Protein AF-A0A328KW56-F1 (afdb_monomer_lite)

pLDDT: mean 91.01, std 10.4, range [52.91, 98.19]

Radius of gyration: 26.13 Å; chains: 1; bounding box: 64×31×63 Å

Foldseek 3Di:
DVPDDPVVVLQVQQVVVVCDDPPGGHDSVVSVVVVVVCVVVCVVHDDDPDDVVVVVVVVVVVVVVVVVVVVVVVVVVPDDDPPDD

Structure (mmCIF, N/CA/C/O backbone):
data_AF-A0A328KW56-F1
#
_entry.id   AF-A0A328KW56-F1
#
loop_
_atom_site.group_PDB
_atom_site.id
_atom_site.type_symbol
_atom_site.label_atom_id
_atom_site.label_alt_id
_atom_site.label_comp_id
_atom_site.label_asy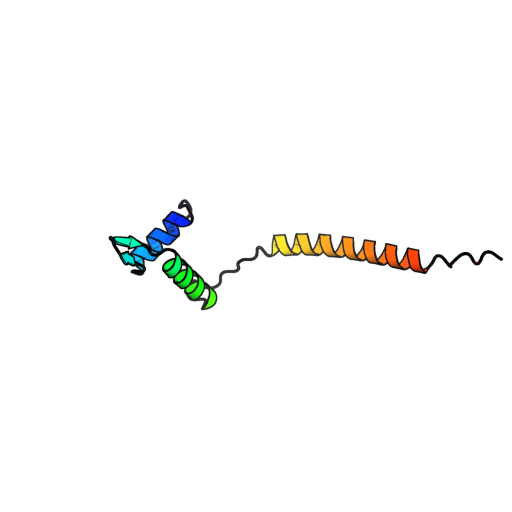m_id
_atom_site.label_entity_id
_atom_site.label_seq_id
_atom_site.pdbx_PDB_ins_code
_atom_site.Cartn_x
_atom_site.Cartn_y
_atom_site.Cartn_z
_atom_site.occupancy
_atom_site.B_iso_or_equiv
_atom_site.auth_seq_id
_atom_site.auth_comp_id
_atom_site.auth_asym_id
_atom_site.auth_atom_id
_atom_site.pdbx_PDB_model_num
ATOM 1 N N . VAL A 1 1 ? -19.025 -1.451 0.129 1.00 67.81 1 VAL A N 1
ATOM 2 C CA . VAL A 1 1 ? -17.551 -1.407 0.288 1.00 67.81 1 VAL A CA 1
ATOM 3 C C . VAL A 1 1 ? -16.882 -0.808 -0.941 1.00 67.81 1 VAL A C 1
ATOM 5 O O . VAL A 1 1 ? -16.253 0.216 -0.784 1.00 67.81 1 VAL A O 1
ATOM 8 N N . ALA A 1 2 ? -17.076 -1.344 -2.155 1.00 75.50 2 ALA A N 1
ATOM 9 C CA . ALA A 1 2 ? -16.398 -0.852 -3.370 1.00 75.50 2 ALA A CA 1
ATOM 10 C C . ALA A 1 2 ? -16.715 0.600 -3.807 1.00 75.50 2 ALA A C 1
ATOM 12 O O . ALA A 1 2 ? -16.057 1.109 -4.702 1.00 75.50 2 ALA A O 1
ATOM 13 N N . GLN A 1 3 ? -17.715 1.256 -3.207 1.00 90.75 3 GLN A N 1
ATOM 14 C CA . GLN A 1 3 ? -18.044 2.668 -3.461 1.00 90.75 3 GLN A CA 1
ATOM 15 C C . GLN A 1 3 ? -17.626 3.610 -2.321 1.00 90.75 3 GLN A C 1
ATOM 17 O O . GLN A 1 3 ? -17.928 4.794 -2.380 1.00 90.75 3 GLN A O 1
ATOM 22 N N . MET A 1 4 ? -16.998 3.092 -1.261 1.00 89.94 4 MET A N 1
ATOM 23 C CA . MET A 1 4 ? -16.532 3.927 -0.150 1.00 89.94 4 MET A CA 1
ATOM 24 C C . MET A 1 4 ? -15.262 4.667 -0.556 1.00 89.94 4 MET A C 1
ATOM 26 O O . MET A 1 4 ? -14.430 4.104 -1.268 1.00 89.94 4 MET A O 1
ATOM 30 N N . HIS A 1 5 ? -15.091 5.885 -0.050 1.00 94.00 5 HIS A N 1
ATOM 31 C CA . HIS A 1 5 ? -13.800 6.562 -0.114 1.00 94.00 5 HIS A CA 1
ATOM 32 C C . HIS A 1 5 ? -12.782 5.877 0.817 1.00 94.00 5 HIS A C 1
ATOM 34 O O . HIS A 1 5 ? -13.157 5.262 1.820 1.00 94.00 5 HIS A O 1
ATOM 40 N N . ASP A 1 6 ? -11.489 5.997 0.509 1.00 92.81 6 ASP A N 1
ATOM 41 C CA . ASP A 1 6 ? -10.407 5.307 1.231 1.00 92.81 6 ASP A CA 1
ATOM 42 C C . ASP A 1 6 ? -10.411 5.606 2.741 1.00 92.81 6 ASP A C 1
ATOM 44 O O . ASP A 1 6 ? -10.226 4.710 3.569 1.00 92.81 6 ASP A O 1
ATOM 48 N N . GLU A 1 7 ? -10.688 6.858 3.112 1.00 93.00 7 GLU A N 1
ATOM 49 C CA . GLU A 1 7 ? -10.781 7.296 4.508 1.00 93.00 7 GLU A CA 1
ATOM 50 C C . GLU A 1 7 ? -11.956 6.637 5.240 1.00 93.00 7 GLU A C 1
ATOM 52 O O . GLU A 1 7 ? -11.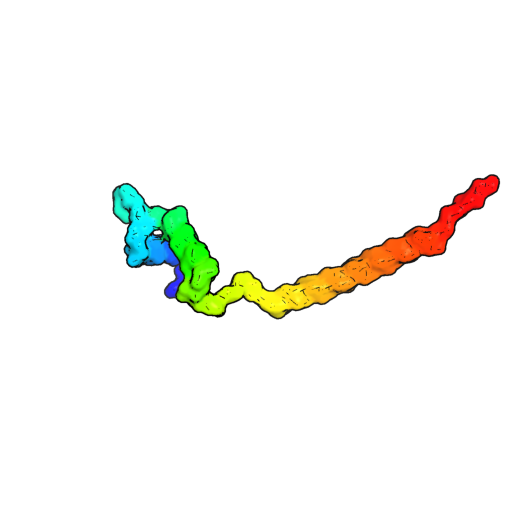792 6.131 6.350 1.00 93.00 7 GLU A O 1
ATOM 57 N N . GLU A 1 8 ? -13.128 6.562 4.603 1.00 95.12 8 GLU A N 1
ATOM 58 C CA . GLU A 1 8 ? -14.319 5.920 5.172 1.00 95.12 8 GLU A CA 1
ATOM 59 C C . GLU A 1 8 ? -14.097 4.420 5.377 1.00 95.12 8 GLU A C 1
ATOM 61 O O . GLU A 1 8 ? -14.547 3.832 6.368 1.00 95.12 8 GLU A O 1
ATOM 66 N N . LEU A 1 9 ? -13.387 3.787 4.440 1.00 95.69 9 LEU A N 1
ATOM 67 C CA . LEU A 1 9 ? -13.025 2.382 4.541 1.00 95.69 9 LEU A CA 1
ATOM 68 C C . LEU A 1 9 ? -12.071 2.151 5.716 1.00 95.69 9 LEU A C 1
ATOM 70 O O . LEU A 1 9 ? -12.307 1.249 6.526 1.00 95.69 9 LEU A O 1
ATOM 74 N N . LEU A 1 10 ? -11.031 2.979 5.848 1.00 95.62 10 LEU A N 1
ATOM 75 C CA . LEU A 1 10 ? -10.115 2.917 6.984 1.00 95.62 10 LEU A CA 1
ATOM 76 C C . LEU A 1 10 ? -10.843 3.177 8.304 1.00 95.62 10 LEU A C 1
ATOM 78 O O . LEU A 1 10 ? -10.639 2.437 9.263 1.00 95.62 10 LEU A O 1
ATOM 82 N N . GLU A 1 11 ? -11.764 4.134 8.375 1.00 96.19 11 GLU A N 1
ATOM 83 C CA . GLU A 1 11 ? -12.568 4.331 9.580 1.00 96.19 11 GLU A CA 1
ATOM 84 C C . GLU A 1 11 ? -13.403 3.100 9.946 1.00 96.19 11 GLU A C 1
ATOM 86 O O . GLU A 1 11 ? -13.450 2.703 11.115 1.00 96.19 11 GLU A O 1
ATOM 91 N N . ALA A 1 12 ? -14.069 2.486 8.966 1.00 96.38 12 ALA A N 1
ATOM 92 C CA . ALA A 1 12 ? -14.892 1.303 9.190 1.00 96.38 12 ALA A CA 1
ATOM 93 C C . ALA A 1 12 ? -14.052 0.114 9.684 1.00 96.38 12 ALA A C 1
ATOM 95 O O . ALA A 1 12 ? -14.449 -0.583 10.626 1.00 96.38 12 ALA A O 1
ATOM 96 N N . ILE A 1 13 ? -12.867 -0.093 9.100 1.00 96.50 13 ILE A N 1
ATOM 97 C CA . ILE A 1 13 ? -11.915 -1.119 9.544 1.00 96.50 13 ILE A CA 1
ATOM 98 C C . ILE A 1 13 ? -11.447 -0.820 10.969 1.00 96.50 13 ILE A C 1
ATOM 100 O O . ILE A 1 13 ? -11.466 -1.716 11.816 1.00 96.50 13 ILE A O 1
ATOM 104 N N . GLY A 1 14 ? -11.079 0.428 11.258 1.00 97.25 14 GLY A N 1
ATOM 105 C CA . GLY A 1 14 ? -10.579 0.844 12.564 1.00 97.25 14 GLY A CA 1
ATOM 106 C C . GLY A 1 14 ? -11.615 0.665 13.673 1.00 97.25 14 GLY A C 1
ATOM 107 O O . GLY A 1 14 ? -11.295 0.087 14.714 1.00 97.25 14 GLY A O 1
ATOM 108 N N . LYS A 1 15 ? -12.879 1.040 13.418 1.00 96.50 15 LYS A N 1
ATOM 109 C CA . LYS A 1 15 ? -14.017 0.782 14.323 1.00 96.50 15 LYS A CA 1
ATOM 110 C C . LYS A 1 15 ? -14.185 -0.716 14.582 1.00 96.50 15 LYS A C 1
ATOM 112 O O . LYS A 1 15 ? -14.301 -1.132 15.731 1.00 96.50 15 LYS A O 1
ATOM 117 N N . LYS A 1 16 ? -14.138 -1.542 13.530 1.00 96.38 16 LYS A N 1
ATOM 118 C CA . LYS A 1 16 ? -14.311 -3.000 13.639 1.00 96.38 16 LYS A CA 1
ATOM 119 C C . LYS A 1 16 ? -13.153 -3.694 14.365 1.00 96.38 16 LYS A C 1
ATOM 121 O O . LYS A 1 16 ? -13.373 -4.684 15.054 1.00 96.38 16 LYS A O 1
ATOM 126 N N . ARG A 1 17 ? -11.922 -3.205 14.198 1.00 96.19 17 ARG A N 1
ATOM 127 C CA . ARG A 1 17 ? -10.697 -3.785 14.779 1.00 96.19 17 ARG A CA 1
ATOM 128 C C . ARG A 1 17 ? -10.288 -3.139 16.110 1.00 96.19 17 ARG A C 1
ATOM 130 O O . ARG A 1 17 ? -9.257 -3.508 16.663 1.00 96.19 17 ARG A O 1
ATOM 137 N N . GLY A 1 18 ? -11.069 -2.187 16.626 1.00 95.12 18 GLY A N 1
ATOM 138 C CA . GLY A 1 18 ? -10.788 -1.511 17.896 1.00 95.12 18 GLY A CA 1
ATOM 139 C C . GLY A 1 18 ? 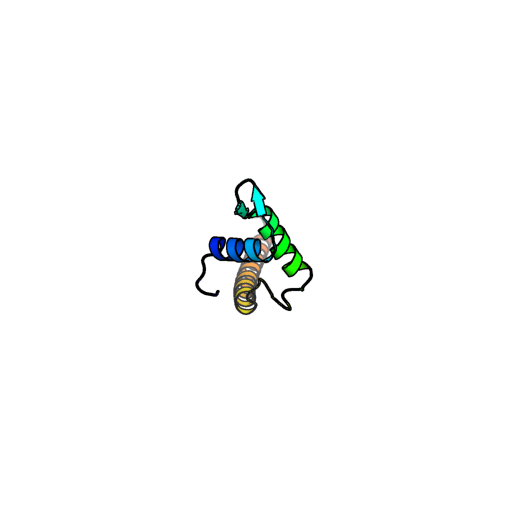-9.564 -0.589 17.857 1.00 95.12 18 GLY A C 1
ATOM 140 O O . GLY A 1 18 ? -8.962 -0.309 18.894 1.00 95.12 18 GLY A O 1
ATOM 141 N N . ALA A 1 19 ? -9.171 -0.101 16.678 1.00 96.88 19 ALA A N 1
ATOM 142 C CA . ALA A 1 19 ? -8.098 0.878 16.522 1.00 96.88 19 ALA A CA 1
ATOM 143 C C . ALA A 1 19 ? -8.609 2.286 16.867 1.00 96.88 19 ALA A C 1
ATOM 145 O O . ALA A 1 19 ? -8.699 3.163 16.014 1.00 96.88 19 ALA A O 1
ATOM 146 N N . MET A 1 20 ? -8.978 2.489 18.131 1.00 96.56 20 MET A N 1
ATOM 147 C CA . MET A 1 20 ? -9.536 3.741 18.642 1.00 96.56 20 MET A CA 1
ATOM 148 C C . MET A 1 20 ? -8.464 4.587 19.339 1.00 96.56 20 MET A C 1
ATOM 150 O O . MET A 1 20 ? -7.462 4.070 19.833 1.00 96.56 20 MET A O 1
ATOM 154 N N . GLN A 1 21 ? -8.693 5.894 19.394 1.00 94.75 21 GLN A N 1
ATOM 155 C CA . GLN A 1 21 ? -7.948 6.860 20.200 1.00 94.75 21 GLN A CA 1
ATOM 156 C C . GLN A 1 21 ? -8.898 7.616 21.142 1.00 94.75 21 GLN A C 1
ATOM 158 O O . GLN A 1 21 ? -10.111 7.385 21.152 1.00 94.75 21 GLN A O 1
ATOM 163 N N . GLY A 1 22 ? -8.341 8.514 21.960 1.00 94.38 22 GLY A N 1
ATOM 164 C CA . GLY A 1 22 ? -9.111 9.322 22.905 1.00 94.38 22 GLY A CA 1
ATOM 165 C C . GLY A 1 22 ? -10.266 10.082 22.241 1.00 94.38 22 GLY A C 1
ATOM 166 O O . GLY A 1 22 ? -10.189 10.485 21.080 1.00 94.38 22 GLY A O 1
ATOM 167 N N . GLY A 1 23 ? -11.359 10.264 22.986 1.00 93.25 23 GLY A N 1
ATOM 168 C CA . GLY A 1 23 ? -12.543 10.980 22.500 1.00 93.25 23 GLY A CA 1
ATOM 169 C C . GLY A 1 23 ? -13.404 10.200 21.500 1.00 93.25 23 GLY A C 1
ATOM 170 O O . GLY A 1 23 ? -14.148 10.815 20.744 1.00 93.25 23 GLY A O 1
ATOM 171 N N . GLY A 1 24 ? -13.298 8.865 21.461 1.00 92.38 24 GLY A N 1
ATOM 172 C CA . GLY A 1 24 ? -14.155 8.013 20.624 1.00 92.38 24 GLY A CA 1
ATOM 173 C C . GLY A 1 24 ? -13.836 8.065 19.128 1.00 92.38 24 GLY A C 1
ATOM 174 O O . GLY A 1 24 ? -14.642 7.628 18.310 1.00 92.38 24 GLY A O 1
ATOM 175 N N . ARG A 1 25 ? -12.665 8.592 18.757 1.00 95.44 25 ARG A N 1
ATOM 176 C CA . ARG A 1 25 ? -12.221 8.704 17.362 1.00 95.44 25 ARG A CA 1
ATOM 177 C C . ARG A 1 25 ? -11.428 7.473 16.941 1.00 95.44 25 ARG A C 1
ATOM 179 O O . ARG A 1 25 ? -10.781 6.831 17.767 1.00 95.44 25 ARG A O 1
ATOM 186 N N . VAL A 1 26 ? -11.432 7.169 15.648 1.00 97.50 26 VAL A N 1
ATOM 187 C CA . VAL A 1 26 ? -10.566 6.129 15.076 1.00 97.50 26 VAL A CA 1
ATOM 188 C C . VAL A 1 26 ? -9.132 6.650 14.999 1.00 97.50 26 VAL A C 1
ATOM 190 O O . VAL A 1 26 ? -8.895 7.815 14.680 1.00 97.50 26 VAL A O 1
ATOM 193 N N . ASN A 1 27 ? -8.166 5.792 15.308 1.00 97.81 27 ASN A N 1
ATOM 194 C CA . ASN A 1 27 ? -6.756 6.024 15.037 1.00 97.81 27 ASN A CA 1
ATOM 195 C C . ASN A 1 27 ? -6.432 5.503 13.627 1.00 97.81 27 ASN A C 1
ATOM 197 O O . ASN A 1 27 ? -6.251 4.298 13.423 1.00 97.81 27 ASN A O 1
ATOM 201 N N . LEU A 1 28 ? -6.379 6.412 12.651 1.00 96.38 28 LEU A N 1
ATOM 202 C CA . LEU A 1 28 ? -6.128 6.065 11.249 1.00 96.38 28 LEU A CA 1
ATOM 203 C C . LEU A 1 28 ? -4.729 5.482 11.031 1.00 96.38 28 LEU A C 1
ATOM 205 O O . LEU A 1 28 ? -4.602 4.503 10.304 1.00 96.38 28 LEU A O 1
ATOM 209 N N . GLN A 1 29 ? -3.709 5.999 11.722 1.00 96.69 29 GLN A N 1
ATOM 210 C CA . GLN A 1 29 ? -2.338 5.489 11.630 1.00 96.69 29 GLN A CA 1
ATOM 211 C C . GLN A 1 29 ? -2.263 4.016 12.053 1.00 96.69 29 GLN A C 1
ATOM 213 O O . GLN A 1 29 ? -1.815 3.162 11.290 1.00 96.69 29 GLN A O 1
ATOM 218 N N . LYS A 1 30 ? -2.798 3.695 13.237 1.00 97.62 30 LYS A N 1
ATOM 219 C CA . LYS A 1 30 ? -2.862 2.314 13.735 1.00 97.62 30 LYS A CA 1
ATOM 220 C C . LYS A 1 30 ? -3.685 1.418 12.808 1.00 97.62 30 LYS A C 1
ATOM 222 O O . LYS A 1 30 ? -3.362 0.249 12.622 1.00 97.62 30 LYS A O 1
ATOM 227 N N . THR A 1 31 ? -4.755 1.951 12.224 1.00 98.19 31 THR A N 1
ATOM 228 C CA . THR A 1 31 ? -5.577 1.190 11.279 1.00 98.19 31 THR A CA 1
ATOM 229 C C . THR A 1 31 ? -4.820 0.889 9.986 1.00 98.19 31 THR A C 1
ATOM 231 O O . THR A 1 31 ? -4.856 -0.248 9.521 1.00 98.19 31 THR A O 1
ATOM 234 N N . ALA A 1 32 ? -4.087 1.861 9.438 1.00 97.69 32 ALA A N 1
ATOM 235 C CA . ALA A 1 32 ? -3.244 1.672 8.262 1.00 97.69 32 ALA A CA 1
ATOM 236 C C . ALA A 1 32 ? -2.150 0.625 8.517 1.00 97.69 32 ALA A C 1
ATOM 238 O O . ALA A 1 32 ? -1.930 -0.254 7.687 1.00 97.69 32 ALA A O 1
ATOM 239 N N . GLU A 1 33 ? -1.517 0.654 9.692 1.00 98.12 33 GLU A N 1
ATOM 240 C CA . GLU A 1 33 ? -0.539 -0.360 10.103 1.00 98.12 33 GLU A CA 1
ATOM 241 C C . GLU A 1 33 ? -1.147 -1.768 10.155 1.00 98.12 33 GLU A C 1
ATOM 243 O O . GLU A 1 33 ? -0.535 -2.712 9.650 1.00 98.12 33 GLU A O 1
ATOM 248 N N . ILE A 1 34 ? -2.363 -1.915 10.699 1.00 97.69 34 ILE A N 1
ATOM 249 C CA . ILE A 1 34 ? -3.097 -3.193 10.709 1.00 97.69 34 ILE A CA 1
ATOM 250 C C . ILE A 1 34 ? -3.356 -3.671 9.277 1.00 97.69 34 ILE A C 1
ATOM 252 O O . ILE A 1 34 ? -3.041 -4.813 8.953 1.00 97.69 34 ILE A O 1
ATOM 256 N N . VAL A 1 35 ? -3.883 -2.807 8.405 1.00 96.94 35 VAL A N 1
ATOM 257 C CA . VAL A 1 35 ? -4.186 -3.167 7.009 1.00 96.94 35 VAL A CA 1
ATOM 258 C C . VAL A 1 35 ? -2.923 -3.595 6.262 1.00 96.94 35 VAL A C 1
ATOM 260 O O . VAL A 1 35 ? -2.919 -4.630 5.597 1.00 96.94 35 VAL A O 1
ATOM 263 N N . LEU A 1 36 ? -1.828 -2.844 6.405 1.00 96.94 36 LEU A N 1
ATOM 264 C CA . LEU A 1 36 ? -0.548 -3.180 5.782 1.00 96.94 36 LEU A CA 1
ATOM 265 C C . LEU A 1 36 ? 0.040 -4.483 6.331 1.00 96.94 36 LEU A C 1
ATOM 267 O O . LEU A 1 36 ? 0.646 -5.244 5.578 1.00 96.94 36 LEU A O 1
ATOM 271 N N . THR A 1 37 ? -0.132 -4.748 7.625 1.00 97.56 37 THR A N 1
ATOM 272 C CA . THR A 1 37 ? 0.313 -5.998 8.251 1.00 97.56 37 THR A CA 1
ATOM 273 C C . THR A 1 37 ? -0.476 -7.184 7.709 1.00 97.56 37 THR A C 1
ATOM 275 O O . THR A 1 37 ? 0.130 -8.166 7.281 1.00 97.56 37 THR A O 1
ATOM 278 N N . ASP A 1 38 ? -1.804 -7.078 7.642 1.00 96.94 38 ASP A N 1
ATOM 279 C CA . ASP A 1 38 ? -2.681 -8.123 7.102 1.00 96.94 38 ASP A CA 1
ATOM 280 C C . ASP A 1 38 ? -2.392 -8.381 5.609 1.00 96.94 38 ASP A C 1
ATOM 282 O O . ASP A 1 38 ? -2.387 -9.529 5.162 1.00 96.94 38 ASP A O 1
ATOM 286 N N . PHE A 1 39 ? -2.086 -7.333 4.835 1.00 96.94 39 PHE A N 1
ATOM 287 C CA . PHE A 1 39 ? -1.668 -7.468 3.437 1.00 96.94 39 PHE A CA 1
ATOM 288 C C . PHE A 1 39 ? -0.326 -8.208 3.311 1.00 96.94 39 PHE A C 1
ATOM 290 O O . PHE A 1 39 ? -0.239 -9.219 2.617 1.00 96.94 39 PHE A O 1
ATOM 297 N N . ARG A 1 40 ? 0.719 -7.752 4.018 1.00 95.94 40 ARG A N 1
ATOM 298 C CA . ARG A 1 40 ? 2.076 -8.331 3.927 1.00 95.94 40 ARG A CA 1
ATOM 299 C C . ARG A 1 40 ? 2.166 -9.758 4.458 1.00 95.94 40 ARG A C 1
ATOM 301 O O . ARG A 1 40 ? 2.997 -10.529 3.992 1.00 95.94 40 ARG A O 1
ATOM 308 N N . SER A 1 41 ? 1.326 -10.102 5.427 1.00 97.12 41 SER A N 1
ATOM 309 C CA . SER A 1 41 ? 1.226 -11.458 5.978 1.00 97.12 41 SER A CA 1
ATOM 310 C C . SER A 1 41 ? 0.336 -12.389 5.146 1.00 97.12 41 SER A C 1
ATOM 312 O O . SER A 1 41 ? 0.151 -13.544 5.524 1.00 97.12 41 SER A O 1
ATOM 314 N N . ALA A 1 42 ? -0.209 -11.909 4.021 1.00 95.88 42 ALA A N 1
ATOM 315 C CA . ALA A 1 42 ? -1.139 -12.632 3.155 1.00 95.88 42 ALA A CA 1
ATOM 316 C C . ALA A 1 42 ? -2.449 -13.073 3.843 1.00 95.88 42 ALA A C 1
ATOM 318 O O . ALA A 1 42 ? -3.165 -13.928 3.318 1.00 95.88 42 ALA A O 1
ATOM 319 N N . ILE A 1 43 ? -2.816 -12.459 4.977 1.00 96.94 43 ILE A N 1
ATOM 320 C CA . ILE A 1 43 ? -4.090 -12.707 5.676 1.00 96.94 43 ILE A CA 1
ATOM 321 C C . ILE A 1 43 ? -5.279 -12.301 4.799 1.00 96.94 43 ILE A C 1
ATOM 323 O O . ILE A 1 43 ? -6.315 -12.962 4.812 1.00 96.94 43 ILE A O 1
ATOM 327 N N . LEU A 1 44 ? -5.124 -11.242 3.999 1.00 95.31 44 LEU A N 1
ATOM 328 C CA . LEU A 1 44 ? -6.148 -10.794 3.046 1.00 95.31 44 LEU A CA 1
ATOM 329 C C . LEU A 1 44 ? -6.299 -11.728 1.828 1.00 95.31 44 LEU A C 1
ATOM 331 O O . LEU A 1 44 ? -7.217 -11.547 1.031 1.00 95.31 44 LEU A O 1
ATOM 335 N N . GLY A 1 45 ? -5.424 -12.728 1.685 1.00 95.69 45 GLY A N 1
ATOM 336 C CA . GLY A 1 45 ? -5.376 -13.647 0.554 1.00 95.69 45 GLY A CA 1
ATOM 337 C C . GLY A 1 45 ? -4.339 -13.260 -0.504 1.00 95.69 45 GLY A C 1
ATOM 338 O O . GLY A 1 45 ? -3.456 -12.432 -0.283 1.00 95.69 45 GLY A O 1
ATOM 339 N N . ARG A 1 46 ? -4.428 -13.902 -1.676 1.00 93.69 46 ARG A N 1
ATOM 340 C CA . ARG A 1 46 ? -3.510 -13.682 -2.805 1.00 93.69 46 ARG A CA 1
ATOM 341 C C . ARG A 1 46 ? -3.919 -12.430 -3.578 1.00 93.69 46 ARG A C 1
ATOM 343 O O . ARG A 1 46 ? -4.722 -12.510 -4.502 1.00 93.69 46 ARG A O 1
ATOM 350 N N . ILE A 1 47 ? -3.368 -11.291 -3.178 1.00 92.00 47 ILE A N 1
ATOM 351 C CA . ILE A 1 47 ? -3.578 -9.990 -3.818 1.00 92.00 47 ILE A CA 1
ATOM 352 C C . ILE A 1 47 ? -2.245 -9.531 -4.418 1.00 92.00 47 ILE A C 1
ATOM 354 O O . ILE A 1 47 ? -1.209 -9.623 -3.762 1.00 92.00 47 ILE A O 1
ATOM 358 N N . THR A 1 48 ? -2.272 -9.036 -5.655 1.00 89.81 48 THR A N 1
ATOM 359 C CA . THR A 1 48 ? -1.147 -8.328 -6.284 1.00 89.81 48 THR A CA 1
ATOM 360 C C . THR A 1 48 ? -1.475 -6.839 -6.355 1.00 89.81 48 THR A C 1
ATOM 362 O O . THR A 1 48 ? -2.629 -6.484 -6.585 1.00 89.81 48 THR A O 1
ATOM 365 N N . LEU A 1 49 ? -0.477 -5.980 -6.126 1.00 92.25 49 LEU A N 1
ATOM 366 C CA . LEU A 1 49 ? -0.608 -4.525 -6.306 1.00 92.25 49 LEU A CA 1
ATOM 367 C C . LEU A 1 49 ? -0.295 -4.085 -7.742 1.00 92.25 49 LEU A C 1
ATOM 369 O O . LEU A 1 49 ? -0.482 -2.923 -8.077 1.00 92.25 49 LEU A O 1
ATOM 373 N N . GLU A 1 50 ? 0.165 -5.017 -8.574 1.00 90.38 50 GLU A N 1
ATOM 374 C CA . GLU A 1 50 ? 0.487 -4.786 -9.979 1.00 90.38 50 GLU A CA 1
ATOM 375 C C . GLU A 1 50 ? -0.671 -5.195 -10.888 1.00 90.38 50 GLU A C 1
ATOM 377 O O . GLU A 1 50 ? -1.409 -6.138 -10.583 1.00 90.38 50 GLU A O 1
ATOM 382 N N . VAL A 1 51 ? -0.750 -4.565 -12.060 1.00 94.00 51 VAL A N 1
ATOM 383 C CA . VAL A 1 51 ? -1.598 -5.003 -13.174 1.00 94.00 51 VAL A CA 1
ATOM 384 C C . VAL A 1 51 ? -0.682 -5.592 -14.257 1.00 94.00 51 VAL A C 1
ATOM 386 O O . VAL A 1 51 ? -0.081 -4.835 -15.020 1.00 94.00 51 VAL A O 1
ATOM 389 N N . PRO A 1 52 ? -0.529 -6.931 -14.351 1.00 90.44 52 PRO A N 1
ATOM 390 C CA . PRO A 1 52 ? 0.497 -7.548 -15.201 1.00 90.44 52 PRO A CA 1
ATOM 391 C C . PRO A 1 52 ? 0.469 -7.097 -16.666 1.00 90.44 52 PRO A C 1
ATOM 393 O O . PRO A 1 52 ? 1.517 -6.829 -17.243 1.00 90.44 52 PRO A O 1
ATOM 396 N N . ALA A 1 53 ? -0.723 -6.933 -17.246 1.00 94.25 53 ALA A N 1
ATOM 397 C CA . ALA A 1 53 ? -0.870 -6.472 -18.626 1.00 94.25 53 ALA A CA 1
ATOM 398 C C . ALA A 1 53 ? -0.341 -5.036 -18.842 1.00 94.25 53 ALA A C 1
ATOM 400 O O . ALA A 1 53 ? 0.223 -4.737 -19.893 1.00 94.25 53 ALA A O 1
ATOM 401 N N . GLU A 1 54 ? -0.485 -4.147 -17.853 1.00 95.38 54 GLU A N 1
ATOM 402 C CA . GLU A 1 54 ? 0.068 -2.786 -17.920 1.00 95.38 54 GLU A CA 1
ATOM 403 C C . GLU A 1 54 ? 1.596 -2.816 -17.832 1.00 95.38 54 GLU A C 1
ATOM 405 O O . GLU A 1 54 ? 2.284 -2.145 -18.605 1.00 95.38 54 GLU A O 1
ATOM 410 N N . PHE A 1 55 ? 2.134 -3.663 -16.950 1.00 92.56 55 PHE A N 1
ATOM 411 C CA . PHE A 1 55 ? 3.574 -3.854 -16.812 1.00 92.56 55 PHE A CA 1
ATOM 412 C C . PHE A 1 55 ? 4.218 -4.401 -18.096 1.00 92.56 55 PHE A C 1
ATOM 414 O O . PHE A 1 55 ? 5.284 -3.933 -18.510 1.00 92.56 55 PHE A O 1
ATOM 421 N N . GLU A 1 56 ? 3.570 -5.360 -18.762 1.00 95.06 56 GLU A N 1
ATOM 422 C CA . GLU A 1 56 ? 4.016 -5.895 -20.054 1.00 95.06 56 GLU A CA 1
ATOM 423 C C . GLU A 1 56 ? 4.068 -4.805 -21.131 1.00 95.06 56 GLU A C 1
ATOM 425 O O . GLU A 1 56 ? 5.066 -4.689 -21.851 1.00 95.06 56 GLU A O 1
ATOM 430 N N . ALA A 1 57 ? 3.040 -3.954 -21.198 1.00 96.31 57 ALA A N 1
ATOM 431 C CA . ALA A 1 57 ? 2.999 -2.836 -22.135 1.00 96.31 57 ALA A CA 1
ATOM 432 C C . ALA A 1 57 ? 4.149 -1.842 -21.892 1.00 96.31 57 ALA A C 1
ATOM 434 O O . ALA A 1 57 ? 4.850 -1.461 -22.834 1.00 96.31 57 ALA A O 1
ATOM 435 N N . TRP A 1 58 ? 4.400 -1.454 -20.637 1.00 95.62 58 TRP A N 1
ATOM 436 C CA . TRP A 1 58 ? 5.520 -0.568 -20.293 1.00 95.62 58 TRP A CA 1
ATOM 437 C C . TRP A 1 58 ? 6.880 -1.190 -20.614 1.00 95.62 58 TRP A C 1
ATOM 439 O O . TRP A 1 58 ? 7.761 -0.512 -21.148 1.00 95.62 58 TRP A O 1
ATOM 449 N N . SER A 1 59 ? 7.038 -2.485 -20.342 1.00 95.44 59 SER A N 1
ATOM 450 C CA . SER A 1 59 ? 8.270 -3.227 -20.620 1.00 95.44 59 SER A CA 1
ATOM 451 C C . SER A 1 59 ? 8.581 -3.277 -22.118 1.00 95.44 59 SER A C 1
ATOM 453 O O . SER A 1 59 ? 9.727 -3.058 -22.518 1.00 95.44 59 SER A O 1
ATOM 455 N N . ALA A 1 60 ? 7.567 -3.488 -22.964 1.00 95.81 60 ALA A N 1
ATOM 456 C CA . ALA A 1 60 ? 7.727 -3.471 -24.416 1.00 95.81 60 ALA A CA 1
ATOM 457 C C . ALA A 1 60 ? 8.194 -2.096 -24.928 1.00 95.81 60 ALA A C 1
ATOM 459 O O . ALA A 1 60 ? 9.124 -2.013 -25.734 1.00 95.81 60 ALA A O 1
ATOM 460 N N . VAL A 1 61 ? 7.602 -1.010 -24.416 1.00 96.88 61 VAL A N 1
ATOM 461 C CA . VAL A 1 61 ? 8.016 0.363 -24.756 1.00 96.88 61 VAL A CA 1
ATOM 462 C C . VAL A 1 61 ? 9.464 0.622 -24.328 1.00 96.88 61 VAL A C 1
ATOM 464 O O . VAL A 1 61 ? 10.249 1.177 -25.101 1.00 96.88 61 VAL A O 1
ATOM 467 N N . ALA A 1 62 ? 9.844 0.195 -23.123 1.00 96.25 62 ALA A N 1
ATOM 468 C CA . ALA A 1 62 ? 11.200 0.369 -22.612 1.00 96.25 62 ALA A CA 1
ATOM 469 C C . ALA A 1 62 ? 12.247 -0.358 -23.475 1.00 96.25 62 ALA A C 1
ATOM 471 O O . ALA A 1 62 ? 13.300 0.215 -23.771 1.00 96.25 62 ALA A O 1
ATOM 472 N N . ALA A 1 63 ? 11.941 -1.578 -23.932 1.00 97.00 63 ALA A N 1
ATOM 473 C CA . ALA A 1 63 ? 12.829 -2.377 -24.777 1.00 97.00 63 ALA A CA 1
ATOM 474 C C . ALA A 1 63 ? 13.127 -1.700 -26.127 1.00 97.00 63 ALA A C 1
ATOM 476 O O . ALA A 1 63 ? 14.283 -1.652 -26.556 1.00 97.00 63 ALA A O 1
ATOM 477 N N . VAL A 1 64 ? 12.111 -1.110 -26.771 1.00 96.50 64 V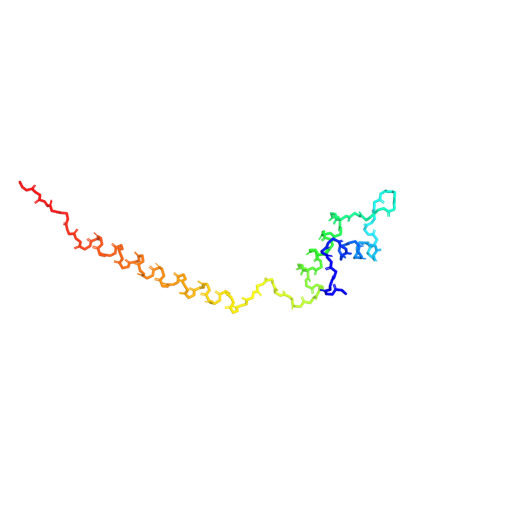AL A N 1
ATOM 478 C CA . VAL A 1 64 ? 12.288 -0.357 -28.027 1.00 96.50 64 VAL A CA 1
ATOM 479 C C . VAL A 1 64 ? 13.213 0.843 -27.811 1.00 96.50 64 VAL A C 1
ATOM 481 O O . VAL A 1 64 ? 14.193 1.015 -28.537 1.00 96.50 64 VAL A O 1
ATOM 484 N N . GLN A 1 65 ? 12.968 1.631 -26.761 1.00 95.88 65 GLN A N 1
ATOM 485 C CA . GLN A 1 65 ? 13.794 2.801 -26.444 1.00 95.88 65 GLN A CA 1
ATOM 486 C C . GLN A 1 65 ? 15.244 2.426 -26.114 1.00 95.88 65 GLN A C 1
ATOM 488 O O . GLN A 1 65 ? 16.176 3.188 -26.389 1.00 95.88 65 GLN A O 1
ATOM 493 N N . GLU A 1 66 ? 15.465 1.277 -25.477 1.00 94.75 66 GLU A N 1
ATOM 494 C CA . GLU A 1 66 ? 16.808 0.780 -25.205 1.00 94.75 66 GLU A CA 1
ATOM 495 C C . GLU A 1 66 ? 17.540 0.375 -26.484 1.00 94.75 66 GLU A C 1
ATOM 497 O O . GLU A 1 66 ? 18.693 0.778 -26.662 1.00 94.75 66 GLU A O 1
ATOM 502 N N . ALA A 1 67 ? 16.867 -0.331 -27.396 1.00 94.31 67 ALA A N 1
ATOM 503 C CA . ALA A 1 67 ? 17.425 -0.703 -28.692 1.00 94.31 67 ALA A CA 1
ATOM 504 C C . ALA A 1 67 ? 17.823 0.535 -29.515 1.00 94.31 67 ALA A C 1
ATOM 506 O O . ALA A 1 67 ? 18.934 0.602 -30.045 1.00 94.31 67 ALA A O 1
ATOM 507 N N . GLU A 1 68 ? 16.975 1.566 -29.547 1.00 95.19 68 GLU A N 1
ATOM 508 C CA . GLU A 1 68 ? 17.280 2.844 -30.202 1.00 95.19 68 GLU A CA 1
ATOM 509 C C . GLU A 1 68 ? 18.484 3.550 -29.562 1.00 95.19 68 GLU A C 1
ATOM 511 O O . GLU A 1 68 ? 19.394 4.025 -30.254 1.00 95.19 68 GLU A O 1
ATOM 516 N N . ARG A 1 69 ? 18.536 3.595 -28.222 1.00 92.94 69 ARG A N 1
ATOM 517 C CA . ARG A 1 69 ? 19.675 4.163 -27.486 1.00 92.94 69 ARG A CA 1
ATOM 518 C C . ARG A 1 69 ? 20.964 3.398 -27.773 1.00 92.94 69 ARG A C 1
ATOM 520 O O . ARG A 1 69 ? 22.010 4.035 -27.925 1.00 92.94 69 ARG A O 1
ATOM 527 N N . ALA A 1 70 ? 20.910 2.071 -27.838 1.00 93.31 70 ALA A N 1
ATOM 528 C CA . ALA A 1 70 ? 22.051 1.228 -28.172 1.00 93.31 70 ALA A CA 1
ATOM 529 C C . ALA A 1 70 ? 22.531 1.503 -29.603 1.00 93.31 70 ALA A C 1
ATOM 531 O O . ALA A 1 70 ? 23.700 1.837 -29.792 1.00 93.31 70 ALA A O 1
ATOM 532 N N . ALA A 1 71 ? 21.624 1.510 -30.585 1.00 92.88 71 ALA A N 1
ATOM 533 C CA . ALA A 1 71 ? 21.943 1.821 -31.977 1.00 92.88 71 ALA A CA 1
ATOM 534 C C . ALA A 1 71 ? 22.587 3.211 -32.128 1.00 92.88 71 ALA A C 1
ATOM 536 O O . ALA A 1 71 ? 23.603 3.367 -32.807 1.00 92.88 71 ALA A O 1
ATOM 537 N N . ARG A 1 72 ? 22.063 4.227 -31.428 1.00 90.88 72 ARG A N 1
ATOM 538 C CA . ARG A 1 72 ? 22.638 5.582 -31.431 1.00 90.88 72 ARG A CA 1
ATOM 539 C C . ARG A 1 72 ? 24.033 5.630 -30.805 1.00 90.88 72 ARG A C 1
ATOM 541 O O . ARG A 1 72 ? 24.890 6.372 -31.291 1.00 90.88 72 ARG A O 1
ATOM 548 N N . LYS A 1 73 ? 24.275 4.875 -29.727 1.00 90.25 73 LYS A N 1
ATOM 549 C CA . LYS A 1 73 ? 25.603 4.766 -29.100 1.00 90.25 73 LYS A CA 1
ATOM 550 C C . LYS A 1 73 ? 26.603 4.102 -30.047 1.00 90.25 73 LYS A C 1
ATOM 552 O O . LYS A 1 73 ? 27.696 4.638 -30.215 1.00 90.25 73 LYS A O 1
ATOM 557 N N . GLU A 1 74 ? 26.223 3.005 -30.694 1.00 89.31 74 GLU A N 1
ATOM 558 C CA . GLU A 1 74 ? 27.075 2.297 -31.657 1.00 89.31 74 GLU A CA 1
ATOM 559 C C . GLU A 1 74 ? 27.385 3.162 -32.888 1.00 89.31 74 GLU A C 1
ATOM 561 O O . GLU A 1 74 ? 28.549 3.333 -33.248 1.00 89.31 74 GLU A O 1
ATOM 566 N N . ALA A 1 75 ? 26.386 3.850 -33.448 1.00 86.50 75 ALA A N 1
ATOM 567 C CA . ALA A 1 75 ? 26.591 4.797 -34.545 1.00 86.50 75 ALA A CA 1
ATOM 568 C C . ALA A 1 75 ? 27.537 5.957 -34.172 1.00 86.50 75 ALA A C 1
ATOM 570 O O . ALA A 1 75 ? 28.271 6.464 -35.023 1.00 86.50 75 ALA A O 1
ATOM 571 N N . ARG A 1 76 ? 27.545 6.384 -32.898 1.00 83.50 76 ARG A N 1
ATOM 57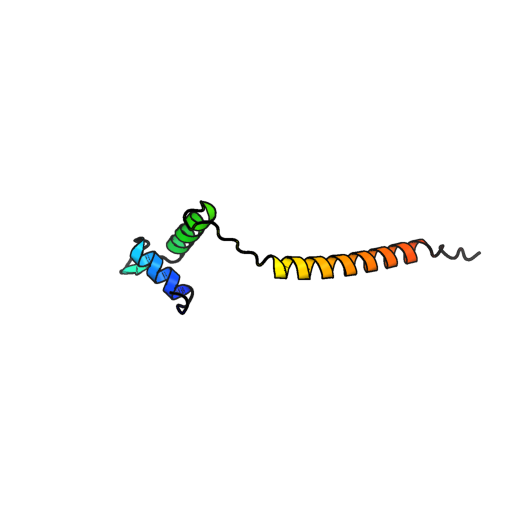2 C CA . ARG A 1 76 ? 28.464 7.423 -32.404 1.00 83.50 76 ARG A CA 1
ATOM 573 C C . ARG A 1 76 ? 29.900 6.915 -32.265 1.00 83.50 76 ARG A 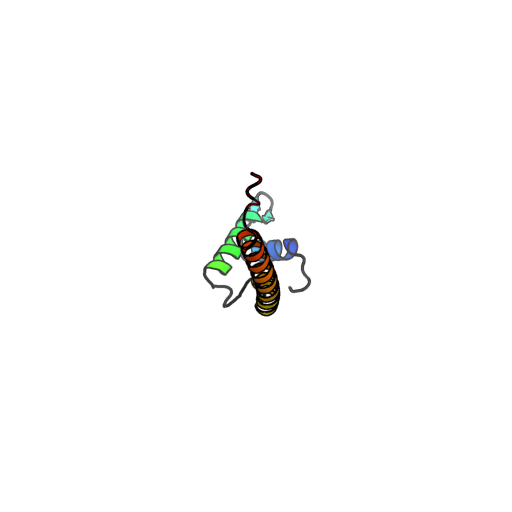C 1
ATOM 575 O O . ARG A 1 76 ? 30.815 7.688 -32.520 1.00 83.50 76 ARG A O 1
ATOM 582 N N . LYS A 1 77 ? 30.101 5.651 -31.879 1.00 79.56 77 LYS A N 1
ATOM 583 C CA . LYS A 1 77 ? 31.432 5.017 -31.799 1.00 79.56 77 LYS A CA 1
ATOM 584 C C . LYS A 1 77 ? 32.020 4.728 -33.184 1.00 79.56 77 LYS A C 1
ATOM 586 O O . LYS A 1 77 ? 33.227 4.828 -33.361 1.00 79.56 77 LYS A O 1
ATOM 591 N N . ALA A 1 78 ? 31.173 4.402 -34.161 1.00 74.50 78 ALA A N 1
ATOM 592 C CA . ALA A 1 78 ? 31.590 4.033 -35.514 1.00 74.50 78 ALA A CA 1
ATOM 593 C C . ALA A 1 78 ? 32.042 5.215 -36.399 1.00 74.50 78 ALA A C 1
ATOM 595 O O . ALA A 1 78 ? 32.597 4.985 -37.471 1.00 74.50 78 ALA A O 1
ATOM 596 N N . LYS A 1 79 ? 31.827 6.476 -35.993 1.00 71.12 79 LYS A N 1
ATOM 597 C CA . LYS A 1 79 ? 32.380 7.646 -36.699 1.00 71.12 79 LYS A CA 1
ATOM 598 C C . LYS A 1 79 ? 33.784 7.954 -36.153 1.00 71.12 79 LYS A C 1
ATOM 600 O O . LYS A 1 79 ? 33.872 8.487 -35.047 1.00 71.12 79 LYS A O 1
ATOM 605 N N . PRO A 1 80 ? 34.876 7.651 -36.886 1.00 60.16 80 PRO A N 1
ATOM 606 C CA . PRO A 1 80 ? 36.227 7.909 -36.402 1.00 60.16 80 PRO A CA 1
ATOM 607 C C . PRO A 1 80 ? 36.455 9.413 -36.237 1.00 60.16 80 PRO A C 1
ATOM 609 O O . PRO A 1 80 ? 36.004 10.226 -37.050 1.00 60.16 80 PRO A O 1
ATOM 612 N N . GLN A 1 81 ? 37.164 9.777 -35.168 1.00 62.47 81 GLN A N 1
ATOM 613 C CA . GLN A 1 81 ? 37.591 11.143 -34.901 1.00 62.47 81 GLN A CA 1
ATOM 614 C C . GLN A 1 81 ? 38.417 11.621 -36.097 1.00 62.47 81 GLN A C 1
ATOM 616 O O . GLN A 1 81 ? 39.489 11.083 -36.364 1.00 62.47 81 GLN A O 1
ATOM 621 N N . ARG A 1 82 ? 37.877 12.580 -36.865 1.00 62.12 82 ARG A N 1
ATOM 622 C CA . ARG A 1 82 ? 38.582 13.238 -37.972 1.00 62.12 82 ARG A CA 1
ATOM 623 C C . ARG A 1 82 ? 39.877 13.826 -37.405 1.00 62.12 82 ARG A C 1
ATOM 625 O O . ARG A 1 82 ? 39.862 14.900 -36.814 1.00 62.12 82 ARG A O 1
ATOM 632 N N . SER A 1 83 ? 40.972 13.087 -37.558 1.00 57.47 83 SER A N 1
ATOM 633 C CA . SER A 1 83 ? 42.334 13.577 -37.400 1.00 57.47 83 SER A CA 1
ATOM 634 C C . SER A 1 83 ? 42.525 14.639 -38.478 1.00 57.47 83 SER A C 1
ATOM 636 O O . SER A 1 83 ? 42.680 14.328 -39.657 1.00 57.47 83 SER A O 1
ATOM 638 N N . GLN A 1 84 ? 42.377 15.902 -38.082 1.00 61.91 84 GLN A N 1
ATOM 639 C CA . GLN A 1 84 ? 42.854 17.021 -38.879 1.00 61.91 84 GLN A CA 1
ATOM 640 C C . GLN A 1 84 ? 44.377 17.046 -38.714 1.00 61.91 84 GLN A C 1
ATOM 642 O O . GLN A 1 84 ? 44.876 17.092 -37.589 1.00 61.91 84 GLN A O 1
ATOM 647 N N . ARG A 1 85 ? 45.072 16.882 -39.841 1.00 52.91 85 ARG A N 1
ATOM 648 C CA . ARG A 1 85 ? 46.504 17.132 -40.016 1.00 52.91 85 ARG A CA 1
ATOM 649 C C . ARG A 1 85 ? 46.747 18.621 -40.196 1.00 52.91 85 ARG A C 1
ATOM 651 O O . ARG A 1 85 ? 45.856 19.265 -40.794 1.00 52.91 85 ARG A O 1
#

Secondary structure (DSSP, 8-state):
-TTS-HHHHHHHHHHHHT-EEGGGEE-HHHHHHHHHHHHHTTTT-S--SS-HHHHHHHHHHHHHHHHHHHHHHHHHHSS------

Sequence (85 aa):
VAQMHDEELLEAIGKKRGAMQGGGRVNLQKTAEIVLTDFRSAILGRITLEVPAEFEAWSAVAAVQEAERAARKEARKAKPQRSQR